Protein AF-A0A523ZLF2-F1 (afdb_monomer)

Radius of gyration: 13.93 Å; Cα contacts (8 Å, |Δi|>4): 244; chains: 1; bounding box: 33×29×35 Å

pLDDT: mean 93.34, std 2.85, range [81.25, 97.56]

Mean predicted aligned error: 3.04 Å

Solvent-accessible surface area (backbone atoms only — not comparable to full-atom values): 7572 Å² total; per-residue (Å²): 72,50,62,97,37,69,63,43,51,56,49,51,52,53,48,54,74,72,35,89,60,43,26,66,64,18,65,44,27,63,46,30,35,36,43,32,32,36,70,28,93,86,54,21,24,39,35,36,42,38,32,31,54,57,23,36,80,76,47,75,47,79,49,76,42,60,48,88,46,61,88,82,69,58,83,80,59,67,90,76,27,52,32,36,41,39,31,43,37,67,58,54,48,32,41,38,70,66,75,37,54,73,77,68,42,59,84,65,45,48,78,49,70,50,58,70,62,51,61,76,37,44,70,18,52,52,35,49,32,52,54,58,53,73,46,77,69,40,130

Secondary structure (DSSP, 8-state):
-BTTSHHHHHHHHHHHHH-TTHHHHTTT--EEEEEEEEEETTTEEEEEEEEEETTEEEEEEEEEEESS-GGGTSPP-TTT-SEEEEEEHHHHHHHHTTSS-HHHHTTT-EEEE-HHHHHHTHHHHHHHHHHHHTS--B-

Structure (mmCIF, N/CA/C/O backbone):
data_AF-A0A523ZLF2-F1
#
_entry.id   AF-A0A523ZLF2-F1
#
loop_
_atom_site.group_PDB
_atom_site.id
_atom_site.type_symbol
_atom_site.label_atom_id
_atom_site.label_alt_id
_atom_site.label_comp_id
_atom_site.label_asym_id
_atom_site.label_entity_id
_atom_site.label_seq_id
_atom_site.pdbx_PDB_ins_code
_atom_site.Cartn_x
_atom_site.Cartn_y
_atom_site.Cartn_z
_atom_site.occupancy
_atom_site.B_iso_or_equiv
_atom_site.auth_seq_id
_atom_site.auth_comp_id
_atom_site.auth_asym_id
_atom_site.auth_atom_id
_atom_site.pdbx_PDB_model_num
ATOM 1 N N . MET A 1 1 ? 12.000 1.410 10.066 1.00 91.25 1 MET A N 1
ATOM 2 C CA . MET A 1 1 ? 11.549 0.232 9.280 1.00 91.25 1 MET A CA 1
ATOM 3 C C . MET A 1 1 ? 11.598 0.583 7.813 1.00 91.25 1 MET A C 1
ATOM 5 O O . MET A 1 1 ? 11.199 1.688 7.467 1.00 91.25 1 MET A O 1
ATOM 9 N N . LYS A 1 2 ? 12.055 -0.318 6.945 1.00 88.25 2 LYS A N 1
ATOM 10 C CA . LYS A 1 2 ? 12.202 0.014 5.518 1.00 88.25 2 LYS A CA 1
ATOM 11 C C . LYS A 1 2 ? 10.847 0.160 4.820 1.00 88.25 2 LYS A C 1
ATOM 13 O O . LYS A 1 2 ? 9.956 -0.669 5.017 1.00 88.25 2 LYS A O 1
ATOM 18 N N . PHE A 1 3 ? 10.701 1.174 3.974 1.00 89.94 3 PHE A N 1
ATOM 19 C CA . PHE A 1 3 ? 9.524 1.325 3.127 1.00 89.94 3 PHE A CA 1
ATOM 20 C C . PHE A 1 3 ? 9.417 0.170 2.118 1.00 89.94 3 PHE A C 1
ATOM 22 O O . PHE A 1 3 ? 10.423 -0.342 1.621 1.00 89.94 3 PHE A O 1
ATOM 29 N N . LEU A 1 4 ? 8.185 -0.280 1.861 1.00 88.25 4 LEU A N 1
ATOM 30 C CA . LEU A 1 4 ? 7.897 -1.512 1.119 1.00 88.25 4 LEU A CA 1
ATOM 31 C C . LEU A 1 4 ? 8.743 -2.708 1.600 1.00 88.25 4 LEU A C 1
ATOM 33 O O . LEU A 1 4 ? 9.468 -3.321 0.818 1.00 88.25 4 LEU A O 1
ATOM 37 N N . SER A 1 5 ? 8.704 -3.014 2.896 1.00 90.31 5 SER A N 1
ATOM 38 C CA . SER A 1 5 ? 9.333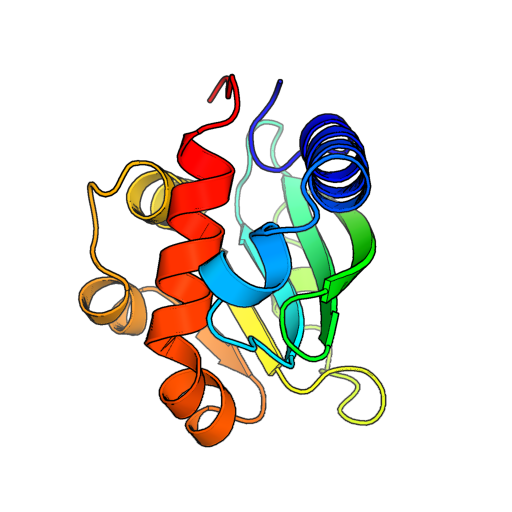 -4.201 3.475 1.00 90.31 5 SER A CA 1
ATOM 39 C C . SER A 1 5 ? 8.369 -5.030 4.322 1.00 90.31 5 SER A C 1
ATOM 41 O O . SER A 1 5 ? 7.348 -4.543 4.809 1.00 90.31 5 SER A O 1
ATOM 43 N N . LYS A 1 6 ? 8.752 -6.281 4.585 1.00 90.44 6 LYS A N 1
ATOM 44 C CA . LYS A 1 6 ? 8.016 -7.158 5.499 1.00 90.44 6 LYS A CA 1
ATOM 45 C C . LYS A 1 6 ? 7.861 -6.558 6.904 1.00 90.44 6 LYS A C 1
ATOM 47 O O . LYS A 1 6 ? 6.796 -6.691 7.489 1.00 90.44 6 LYS A O 1
ATOM 52 N N . GLU A 1 7 ? 8.870 -5.840 7.402 1.00 92.19 7 GLU A N 1
ATOM 53 C CA . GLU A 1 7 ? 8.810 -5.165 8.710 1.00 92.19 7 GLU A CA 1
ATOM 54 C C . GLU A 1 7 ? 7.658 -4.158 8.782 1.00 92.19 7 GLU A C 1
ATOM 56 O O . GLU A 1 7 ? 6.983 -4.055 9.802 1.00 92.19 7 GLU A O 1
ATOM 61 N N . LEU A 1 8 ? 7.409 -3.437 7.684 1.00 91.69 8 LEU A N 1
ATOM 62 C CA . LEU A 1 8 ? 6.300 -2.494 7.601 1.00 91.69 8 LEU A CA 1
ATOM 63 C C . LEU A 1 8 ? 4.948 -3.214 7.659 1.00 91.69 8 LEU A C 1
ATOM 65 O O . LEU A 1 8 ? 4.047 -2.744 8.344 1.00 91.69 8 LEU A O 1
ATOM 69 N N . ILE A 1 9 ? 4.808 -4.355 6.979 1.00 92.56 9 ILE A N 1
ATOM 70 C CA . ILE A 1 9 ? 3.585 -5.171 7.054 1.00 92.56 9 ILE A CA 1
ATOM 71 C C . ILE A 1 9 ? 3.340 -5.644 8.485 1.00 92.56 9 ILE A C 1
ATOM 73 O O . ILE A 1 9 ? 2.232 -5.490 8.998 1.00 92.56 9 ILE A O 1
ATOM 77 N N . ASP A 1 10 ? 4.371 -6.194 9.123 1.00 92.75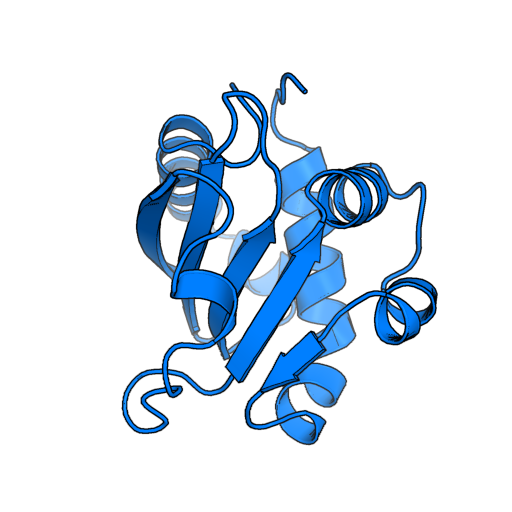 10 ASP A N 1
ATOM 78 C CA . ASP A 1 10 ? 4.257 -6.755 10.465 1.00 92.75 10 ASP A CA 1
ATOM 79 C C . ASP A 1 10 ? 3.861 -5.661 11.483 1.00 92.75 10 ASP A C 1
ATOM 81 O O . ASP A 1 10 ? 2.986 -5.880 12.322 1.00 92.75 10 ASP A O 1
ATOM 85 N N . GLU A 1 11 ? 4.424 -4.450 11.377 1.00 93.44 11 GLU A N 1
ATOM 86 C CA . GLU A 1 11 ? 4.036 -3.329 12.245 1.00 93.44 11 GLU A CA 1
ATOM 87 C C . GLU A 1 11 ? 2.646 -2.770 11.903 1.00 93.44 11 GLU A C 1
ATOM 89 O O . GLU A 1 11 ? 1.898 -2.439 12.820 1.00 93.44 11 GLU A O 1
ATOM 94 N N . MET A 1 12 ? 2.248 -2.706 10.626 1.00 93.38 12 MET A N 1
ATOM 95 C CA . MET A 1 12 ? 0.885 -2.299 10.249 1.00 93.38 12 MET A CA 1
ATOM 96 C C . MET A 1 12 ? -0.171 -3.238 10.840 1.00 93.38 12 MET A C 1
ATOM 98 O O . MET A 1 12 ? -1.162 -2.759 11.388 1.00 93.38 12 MET A O 1
ATOM 102 N N . LEU A 1 13 ? 0.048 -4.555 10.764 1.00 92.38 13 LEU A N 1
ATOM 103 C CA . LEU A 1 13 ? -0.848 -5.554 11.354 1.00 92.38 13 LEU A CA 1
ATOM 104 C C . LEU A 1 13 ? -0.923 -5.396 12.875 1.00 92.38 13 LEU A C 1
ATOM 106 O O . LEU A 1 13 ? -2.011 -5.309 13.436 1.00 92.38 13 LEU A O 1
ATOM 110 N N . LYS A 1 14 ? 0.227 -5.257 13.538 1.00 92.88 14 LYS A N 1
ATOM 111 C CA . LYS A 1 14 ? 0.298 -5.047 14.988 1.00 92.88 14 LYS A CA 1
ATOM 112 C C . LYS A 1 14 ? -0.408 -3.765 15.442 1.00 92.88 14 LYS A C 1
ATOM 114 O O . LYS A 1 14 ? -1.093 -3.773 16.460 1.00 92.88 14 LYS A O 1
ATOM 119 N N . GLN A 1 15 ? -0.252 -2.661 14.712 1.00 91.69 15 GLN A N 1
ATOM 120 C CA . GLN A 1 15 ? -0.948 -1.405 15.013 1.00 91.69 15 GLN A CA 1
ATOM 121 C C . GLN A 1 15 ? -2.452 -1.522 14.755 1.00 91.69 15 GLN A C 1
ATOM 123 O O . GLN A 1 15 ? -3.240 -1.018 15.549 1.00 91.69 15 GLN A O 1
ATOM 128 N N . ALA A 1 16 ? -2.861 -2.233 13.701 1.00 89.88 16 ALA A N 1
ATOM 129 C CA . ALA A 1 16 ? -4.270 -2.500 13.430 1.00 89.88 16 ALA A CA 1
ATOM 130 C C . ALA A 1 16 ? -4.939 -3.345 14.523 1.00 89.88 16 ALA A C 1
ATOM 132 O O . ALA A 1 16 ? -6.091 -3.098 14.862 1.00 89.88 16 ALA A O 1
ATOM 133 N N . GLU A 1 17 ? -4.217 -4.300 15.112 1.00 90.56 17 GLU A N 1
ATOM 134 C CA . GLU A 1 17 ? -4.694 -5.068 16.268 1.00 90.56 17 GLU A CA 1
ATOM 135 C C . GLU A 1 17 ? -4.769 -4.223 17.550 1.00 90.56 17 GLU A C 1
ATOM 137 O O . GLU A 1 17 ? -5.644 -4.440 18.389 1.00 90.56 17 GLU A O 1
ATOM 142 N N . ALA A 1 18 ? -3.852 -3.266 17.718 1.00 91.88 18 ALA A N 1
ATOM 143 C CA . ALA A 1 18 ? -3.757 -2.439 18.918 1.00 91.88 18 ALA A CA 1
ATOM 144 C C . ALA A 1 18 ? -4.693 -1.214 18.916 1.00 91.88 18 ALA A C 1
ATOM 146 O O . ALA A 1 18 ? -5.036 -0.723 19.994 1.00 91.88 18 ALA A O 1
ATOM 147 N N . ASP A 1 19 ? -5.093 -0.711 17.743 1.00 91.12 19 ASP A N 1
ATOM 148 C CA . ASP A 1 19 ? -5.926 0.486 17.584 1.00 91.12 19 ASP A CA 1
ATOM 149 C C . ASP A 1 19 ? -7.362 0.132 17.145 1.00 91.12 19 ASP A C 1
ATOM 151 O O . ASP A 1 19 ? -7.646 0.043 15.946 1.00 91.12 19 ASP A O 1
ATOM 155 N N . PRO A 1 20 ? -8.317 -0.008 18.087 1.00 90.19 20 PRO A N 1
ATOM 156 C CA . PRO A 1 20 ? -9.708 -0.315 17.757 1.00 90.19 20 PRO A CA 1
ATOM 157 C C . PRO A 1 20 ? -10.420 0.812 16.990 1.00 90.19 20 PRO A C 1
ATOM 159 O O . PRO A 1 20 ? -11.508 0.593 16.458 1.00 90.19 20 PRO A O 1
ATOM 162 N N . GLU A 1 21 ? -9.846 2.018 16.921 1.00 92.19 21 GLU A N 1
ATOM 163 C CA . GLU A 1 21 ? -10.403 3.125 16.140 1.00 92.19 21 GLU A CA 1
ATOM 164 C C . GLU A 1 21 ? -9.916 3.125 14.686 1.00 92.19 21 GLU A C 1
ATOM 166 O O . GLU A 1 21 ? -10.479 3.847 13.853 1.00 92.19 21 GLU A O 1
ATOM 171 N N . LEU A 1 22 ? -8.894 2.326 14.353 1.00 90.62 22 LEU A N 1
ATOM 172 C CA . LEU A 1 22 ? -8.317 2.282 13.012 1.00 90.62 22 LEU A CA 1
ATOM 173 C C . LEU A 1 22 ? -9.361 2.014 11.914 1.00 90.62 22 LEU A C 1
ATOM 175 O O . LEU A 1 22 ? -9.348 2.754 10.927 1.00 90.62 22 LEU A O 1
ATOM 179 N N . PRO A 1 23 ? -10.327 1.084 12.063 1.00 92.12 23 PRO A N 1
ATOM 180 C CA . PRO A 1 23 ? -11.340 0.857 11.030 1.00 92.12 23 PRO A CA 1
ATOM 181 C C . PRO A 1 23 ? -12.152 2.111 10.679 1.00 92.12 23 PRO A C 1
ATOM 183 O O . PRO A 1 23 ? -12.409 2.403 9.508 1.00 92.12 23 PRO A O 1
ATOM 186 N N . SER A 1 24 ? -12.483 2.920 11.692 1.00 92.31 24 SER A N 1
ATOM 187 C CA . SER A 1 24 ? -13.181 4.197 11.501 1.00 92.31 24 SER A CA 1
ATOM 188 C C . SER A 1 24 ? -12.278 5.261 10.871 1.00 92.31 24 SER A C 1
ATOM 190 O O . SER A 1 24 ? -12.741 6.058 10.048 1.00 92.31 24 SER A O 1
ATOM 192 N N . LYS A 1 25 ? -10.980 5.270 11.210 1.00 92.75 25 LYS A N 1
ATOM 193 C CA . LYS A 1 25 ? -9.977 6.147 10.579 1.00 92.75 25 LYS A CA 1
ATOM 194 C C . LYS A 1 25 ? -9.822 5.818 9.093 1.00 92.75 25 LYS A C 1
ATOM 196 O O . LYS A 1 25 ? -9.784 6.741 8.286 1.00 92.75 25 LYS A O 1
ATOM 201 N N . LEU A 1 26 ? -9.866 4.533 8.733 1.00 94.62 26 LEU A N 1
ATOM 202 C CA . LEU A 1 26 ? -9.821 4.032 7.355 1.00 94.62 26 LEU A CA 1
ATOM 203 C C . LEU A 1 26 ? -11.158 4.142 6.596 1.00 94.62 26 LEU A C 1
ATOM 205 O O . LEU A 1 26 ? -11.263 3.647 5.477 1.00 94.62 26 LEU A O 1
ATOM 209 N N . LYS A 1 27 ? -12.174 4.808 7.163 1.00 92.31 27 LYS A N 1
ATOM 210 C CA . LYS A 1 27 ? -13.442 5.153 6.484 1.00 92.31 27 LYS A CA 1
ATOM 211 C C . LYS A 1 27 ? -14.200 3.952 5.897 1.00 92.31 27 LYS A C 1
ATOM 213 O O . LYS A 1 27 ? -14.861 4.089 4.872 1.00 92.31 27 LYS A O 1
ATOM 218 N N . GLY A 1 28 ? -14.114 2.783 6.533 1.00 87.62 28 GLY A N 1
ATOM 219 C CA . GLY A 1 28 ? -14.783 1.572 6.041 1.00 87.62 28 GLY A CA 1
ATOM 220 C C . GLY A 1 28 ? -14.148 0.979 4.774 1.00 87.62 28 GLY A C 1
ATOM 221 O O . GLY A 1 28 ? -14.805 0.227 4.046 1.00 87.62 28 GLY A O 1
ATOM 222 N N . LEU A 1 29 ? -12.875 1.308 4.493 1.00 93.88 29 LEU A N 1
ATOM 223 C CA . LEU A 1 29 ? -12.138 0.823 3.324 1.00 93.88 29 LEU A CA 1
ATOM 224 C C . LEU A 1 29 ? -12.298 -0.694 3.166 1.00 93.88 29 LEU A C 1
ATOM 226 O O . LEU A 1 29 ? -11.923 -1.473 4.041 1.00 93.88 29 LEU A O 1
ATOM 230 N N . THR A 1 30 ? -12.866 -1.104 2.033 1.00 95.56 30 THR A N 1
ATOM 231 C CA . THR A 1 30 ? -13.126 -2.511 1.713 1.00 95.56 30 THR A CA 1
ATOM 232 C C . THR A 1 30 ? -12.583 -2.834 0.329 1.00 95.56 30 THR A C 1
ATOM 234 O O . THR A 1 30 ? -13.170 -2.452 -0.689 1.00 95.56 30 THR A O 1
ATOM 237 N N . ILE A 1 31 ? -11.453 -3.539 0.281 1.00 95.94 31 ILE A N 1
ATOM 238 C CA . ILE A 1 31 ? -10.753 -3.846 -0.967 1.00 95.94 31 ILE A CA 1
ATOM 239 C C . ILE A 1 31 ? -9.866 -5.084 -0.826 1.00 95.94 31 ILE A C 1
ATOM 241 O O . ILE A 1 31 ? -9.262 -5.323 0.217 1.00 95.94 31 ILE A O 1
ATOM 245 N N . ARG A 1 32 ? -9.752 -5.849 -1.911 1.00 97.00 32 ARG A N 1
ATOM 246 C CA . ARG A 1 32 ? -8.723 -6.873 -2.118 1.00 97.00 32 ARG A CA 1
ATOM 247 C C . ARG A 1 32 ? -7.781 -6.366 -3.205 1.00 97.00 32 ARG A C 1
ATOM 249 O O . ARG A 1 32 ? -8.143 -6.376 -4.379 1.00 97.00 32 ARG A O 1
ATOM 256 N N . LEU A 1 33 ? -6.611 -5.872 -2.828 1.00 96.75 33 LEU A N 1
ATOM 257 C CA . LEU A 1 33 ? -5.712 -5.117 -3.697 1.00 96.75 33 LEU A CA 1
ATOM 258 C C . LEU A 1 33 ? -4.354 -5.809 -3.824 1.00 96.75 33 LEU A C 1
ATOM 260 O O . LEU A 1 33 ? -3.770 -6.211 -2.825 1.00 96.75 33 LEU A O 1
ATOM 264 N N . LEU A 1 34 ? -3.821 -5.855 -5.042 1.00 96.94 34 LEU A N 1
ATOM 265 C CA . LEU A 1 34 ? -2.387 -6.014 -5.268 1.00 96.94 34 LEU A CA 1
ATOM 266 C C . LEU A 1 34 ? -1.758 -4.633 -5.485 1.00 96.94 34 LEU A C 1
ATOM 268 O O . LEU A 1 34 ? -2.151 -3.910 -6.396 1.00 96.94 34 LEU A O 1
ATOM 272 N N . MET A 1 35 ? -0.781 -4.249 -4.674 1.00 96.25 35 MET A N 1
ATOM 273 C CA . MET A 1 35 ? -0.011 -3.019 -4.865 1.00 96.25 35 MET A CA 1
ATOM 274 C C . MET A 1 35 ? 1.419 -3.385 -5.245 1.00 96.25 35 MET A C 1
ATOM 276 O O . MET A 1 35 ? 2.110 -4.022 -4.459 1.00 96.25 35 MET A O 1
ATOM 280 N N . VAL A 1 36 ? 1.866 -2.9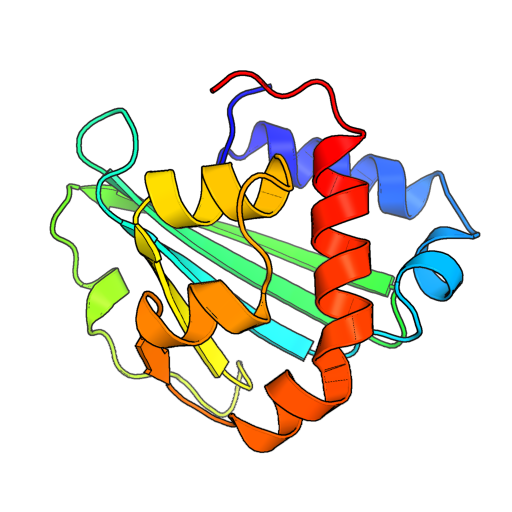83 -6.430 1.00 97.50 36 VAL A N 1
ATOM 281 C CA . VAL A 1 36 ? 3.201 -3.288 -6.953 1.00 97.50 36 VAL A CA 1
ATOM 282 C C . VAL A 1 36 ? 4.036 -2.013 -7.003 1.00 97.50 36 VAL A C 1
ATOM 284 O O . VAL A 1 36 ? 3.700 -1.073 -7.725 1.00 97.50 36 VAL A O 1
ATOM 287 N N . GLY A 1 37 ? 5.130 -2.002 -6.244 1.00 97.12 37 GLY A N 1
ATOM 288 C CA . GLY A 1 37 ? 6.197 -1.012 -6.332 1.00 97.12 37 GLY A CA 1
ATOM 289 C C . GLY A 1 37 ? 7.300 -1.508 -7.261 1.00 97.12 37 GLY A C 1
ATOM 290 O O . GLY A 1 37 ? 7.911 -2.545 -6.994 1.00 97.12 37 GLY A O 1
ATOM 291 N N . THR A 1 38 ? 7.556 -0.783 -8.348 1.00 97.56 38 THR A N 1
ATOM 292 C CA . THR A 1 38 ? 8.616 -1.129 -9.301 1.00 97.56 38 THR A CA 1
ATOM 293 C C . THR A 1 38 ? 9.933 -0.457 -8.958 1.00 97.56 38 THR A C 1
ATOM 295 O O . THR A 1 38 ? 9.947 0.644 -8.401 1.00 97.56 38 THR A O 1
ATOM 298 N N . ASP A 1 39 ? 11.033 -1.107 -9.343 1.00 96.12 39 ASP A N 1
ATOM 299 C CA . ASP A 1 39 ? 12.387 -0.541 -9.265 1.00 96.12 39 ASP A CA 1
ATOM 300 C C . ASP A 1 39 ? 12.749 -0.099 -7.830 1.00 96.12 39 ASP A C 1
ATOM 302 O O . ASP A 1 39 ? 13.348 0.951 -7.592 1.00 96.12 39 ASP A O 1
ATOM 306 N N . CYS A 1 40 ? 12.345 -0.909 -6.850 1.00 95.00 40 CYS A N 1
ATOM 307 C CA . CYS A 1 40 ? 12.631 -0.707 -5.437 1.00 95.00 40 CYS A CA 1
ATOM 308 C C . CYS A 1 40 ? 14.140 -0.835 -5.146 1.00 95.00 40 CYS A C 1
ATOM 310 O O . CYS A 1 40 ? 14.874 -1.519 -5.878 1.00 95.00 40 CYS A O 1
ATOM 312 N N . PRO A 1 41 ? 14.622 -0.247 -4.031 1.00 93.38 41 PRO A N 1
ATOM 313 C CA . PRO A 1 41 ? 16.004 -0.407 -3.590 1.00 93.38 41 PRO A CA 1
ATOM 314 C C . PRO A 1 41 ? 16.409 -1.882 -3.512 1.00 93.38 41 PRO A C 1
ATOM 316 O O . PRO A 1 41 ? 15.725 -2.678 -2.870 1.00 93.38 41 PRO A O 1
ATOM 319 N N . GLY A 1 42 ? 17.537 -2.226 -4.139 1.00 92.88 42 GLY A N 1
ATOM 320 C CA . GLY A 1 42 ? 17.981 -3.616 -4.310 1.00 92.88 42 GLY A CA 1
ATOM 321 C C . GLY A 1 42 ? 17.784 -4.176 -5.722 1.00 92.88 42 GLY A C 1
ATOM 322 O O . GLY A 1 42 ? 18.146 -5.324 -5.954 1.00 92.88 42 GLY A O 1
ATOM 323 N N . ASN A 1 43 ? 17.286 -3.366 -6.667 1.00 94.69 43 ASN A N 1
ATOM 324 C CA . ASN A 1 43 ? 16.945 -3.793 -8.029 1.00 94.69 43 ASN A CA 1
ATOM 325 C C . ASN A 1 43 ? 15.858 -4.880 -8.018 1.00 94.69 43 ASN A C 1
ATOM 327 O O . ASN A 1 43 ? 16.002 -5.944 -8.621 1.00 94.69 43 ASN A O 1
ATOM 331 N N . GLU A 1 44 ? 14.778 -4.601 -7.289 1.00 96.69 44 GLU A N 1
ATOM 332 C CA . GLU A 1 44 ? 13.658 -5.511 -7.055 1.00 96.69 44 GLU A CA 1
ATOM 333 C C . GLU A 1 44 ? 12.330 -4.833 -7.393 1.00 96.69 44 GLU A C 1
ATOM 335 O O . GLU A 1 44 ? 12.170 -3.629 -7.219 1.00 96.69 44 GLU A O 1
ATOM 340 N N . ASP A 1 45 ? 11.347 -5.618 -7.801 1.00 97.31 45 ASP A N 1
ATOM 341 C CA . ASP A 1 45 ? 9.942 -5.253 -7.723 1.00 97.31 45 ASP A CA 1
ATOM 342 C C . ASP A 1 45 ? 9.331 -5.918 -6.492 1.00 97.31 45 ASP A C 1
ATOM 344 O O . ASP A 1 45 ? 9.660 -7.057 -6.143 1.00 97.31 45 ASP A O 1
ATOM 348 N N . ARG A 1 46 ? 8.426 -5.205 -5.827 1.00 97.06 46 ARG A N 1
ATOM 349 C CA . ARG A 1 46 ? 7.779 -5.668 -4.600 1.00 97.06 46 ARG A CA 1
ATOM 350 C C . ARG A 1 46 ? 6.277 -5.552 -4.743 1.00 97.06 46 ARG A C 1
ATOM 352 O O . ARG A 1 46 ? 5.777 -4.512 -5.161 1.00 97.06 46 ARG A O 1
ATOM 359 N N . GLN A 1 47 ? 5.561 -6.603 -4.375 1.00 96.75 47 GLN A N 1
ATOM 360 C CA . GLN A 1 47 ? 4.107 -6.651 -4.403 1.00 96.75 47 GLN A CA 1
ATOM 361 C C . GLN A 1 47 ? 3.565 -6.871 -3.000 1.00 96.75 47 GLN A C 1
ATOM 363 O O . GLN A 1 47 ? 3.996 -7.786 -2.303 1.00 96.75 47 GLN A O 1
ATOM 368 N N . TYR A 1 48 ? 2.584 -6.063 -2.616 1.00 96.06 48 TYR A N 1
ATOM 369 C CA . TYR A 1 48 ? 1.761 -6.277 -1.437 1.00 96.06 48 TYR A CA 1
ATOM 370 C C . TYR A 1 48 ? 0.392 -6.797 -1.847 1.00 96.06 48 TYR A C 1
ATOM 372 O O . TYR A 1 48 ? -0.303 -6.159 -2.637 1.00 96.06 48 TYR A O 1
ATOM 380 N N . SER A 1 49 ? -0.011 -7.915 -1.261 1.00 96.50 49 SER A N 1
ATOM 381 C CA . SER A 1 49 ? -1.382 -8.413 -1.309 1.00 96.50 49 SER A CA 1
ATOM 382 C C . SER A 1 49 ? -2.107 -7.918 -0.069 1.00 96.50 49 SER A C 1
ATOM 384 O O . SER A 1 49 ? -1.773 -8.335 1.033 1.00 96.50 49 SER A O 1
ATOM 386 N N . ILE A 1 50 ? -3.071 -7.016 -0.233 1.00 96.19 50 ILE A N 1
ATOM 387 C CA . ILE A 1 50 ? -3.757 -6.327 0.863 1.00 96.19 50 ILE A CA 1
ATOM 388 C C . ILE A 1 50 ? -5.237 -6.695 0.820 1.00 96.19 50 ILE A C 1
ATOM 390 O O . ILE A 1 50 ? -5.902 -6.486 -0.195 1.00 96.19 50 ILE A O 1
ATOM 394 N N . ILE A 1 51 ? -5.768 -7.210 1.926 1.00 96.50 51 ILE A N 1
ATOM 395 C CA . ILE A 1 51 ? -7.203 -7.449 2.093 1.00 96.50 51 ILE A CA 1
ATOM 396 C C . ILE A 1 51 ? -7.695 -6.622 3.272 1.00 96.50 51 ILE A C 1
ATOM 398 O O . ILE A 1 51 ? -7.286 -6.836 4.412 1.00 96.50 51 ILE A O 1
ATOM 402 N N . LEU A 1 52 ? -8.598 -5.693 2.976 1.00 95.88 52 LEU A N 1
ATOM 403 C CA . LEU A 1 52 ? -9.300 -4.861 3.942 1.00 95.88 52 LEU A CA 1
ATOM 404 C C . LEU A 1 52 ? -10.803 -5.115 3.850 1.00 95.88 52 LEU A C 1
ATOM 406 O O . LEU A 1 52 ? -11.356 -5.212 2.748 1.00 95.88 52 L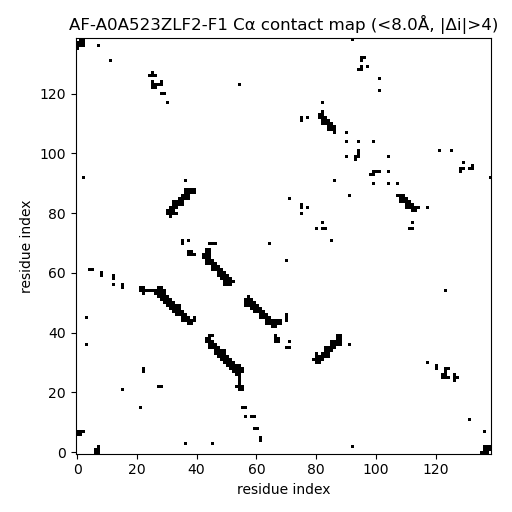EU A O 1
ATOM 410 N N . ALA A 1 53 ? -11.463 -5.184 5.001 1.00 95.62 53 ALA A N 1
ATOM 411 C CA . ALA A 1 53 ? -12.913 -5.289 5.100 1.00 95.62 53 ALA A CA 1
ATOM 412 C C . ALA A 1 53 ? -13.435 -4.341 6.180 1.00 95.62 53 ALA A C 1
ATOM 414 O O . ALA A 1 53 ? -13.092 -4.478 7.354 1.00 95.62 53 ALA A O 1
ATOM 415 N N . ASP A 1 54 ? -14.258 -3.378 5.770 1.00 94.62 54 ASP A N 1
ATOM 416 C CA . ASP A 1 54 ? -14.822 -2.343 6.640 1.00 94.62 54 ASP A CA 1
ATOM 417 C C . ASP A 1 54 ? -13.749 -1.623 7.480 1.00 94.62 54 ASP A C 1
ATOM 419 O O . ASP A 1 54 ? -13.875 -1.446 8.686 1.00 94.62 54 ASP A O 1
ATOM 423 N N . GLY A 1 55 ? -12.619 -1.287 6.847 1.00 93.06 55 GLY A N 1
ATOM 424 C CA . GLY A 1 55 ? -11.470 -0.658 7.500 1.00 93.06 55 GLY A CA 1
ATOM 425 C C . GLY A 1 55 ? -10.623 -1.597 8.369 1.00 93.06 55 GLY A C 1
ATOM 426 O O . GLY A 1 55 ? -9.592 -1.174 8.878 1.00 93.06 55 GLY A O 1
ATOM 427 N N . ASN A 1 56 ? -10.993 -2.868 8.530 1.00 93.00 56 ASN A N 1
ATOM 428 C CA . ASN A 1 56 ? -10.167 -3.846 9.236 1.00 93.00 56 ASN A CA 1
ATOM 429 C C . ASN A 1 56 ? -9.138 -4.447 8.283 1.00 93.00 56 ASN A C 1
ATOM 431 O O . ASN A 1 56 ? -9.492 -4.922 7.200 1.00 93.00 56 ASN A O 1
ATOM 435 N N . LEU A 1 57 ? -7.873 -4.458 8.698 1.00 93.50 57 LEU A N 1
ATOM 436 C CA . LEU A 1 57 ? -6.792 -5.096 7.958 1.00 93.50 57 LEU A CA 1
ATOM 437 C C . LEU A 1 57 ? -6.846 -6.613 8.189 1.00 93.50 57 LEU A C 1
ATOM 439 O O . LEU A 1 57 ? -6.461 -7.095 9.247 1.00 93.50 57 LEU A O 1
ATOM 443 N N . ILE A 1 58 ? -7.366 -7.359 7.213 1.00 94.19 58 ILE A N 1
ATOM 444 C CA . ILE A 1 58 ? -7.605 -8.806 7.336 1.00 94.19 58 ILE A CA 1
ATOM 445 C C . ILE A 1 58 ? -6.340 -9.603 7.029 1.00 94.19 58 ILE A C 1
ATOM 447 O O . ILE A 1 58 ? -6.015 -10.555 7.732 1.00 94.19 58 ILE A O 1
ATOM 451 N N . SER A 1 59 ? -5.633 -9.231 5.962 1.00 93.44 59 SER A N 1
ATOM 452 C CA . SER A 1 59 ? -4.361 -9.855 5.610 1.00 93.44 59 SER A CA 1
ATOM 453 C C . SER A 1 59 ? -3.480 -8.907 4.813 1.00 93.44 59 SER A C 1
ATOM 455 O O . SER A 1 59 ? -3.962 -8.149 3.966 1.00 93.44 59 SER A O 1
ATOM 457 N N . MET A 1 60 ? -2.175 -9.016 5.040 1.00 95.25 60 MET A N 1
ATOM 458 C CA . MET A 1 60 ? -1.147 -8.406 4.211 1.00 95.25 60 MET A CA 1
ATOM 459 C C . MET A 1 60 ? -0.029 -9.410 3.964 1.00 95.25 60 MET A C 1
ATOM 461 O O . MET A 1 60 ? 0.527 -9.968 4.906 1.00 95.25 60 MET A O 1
ATOM 465 N N . GLU A 1 61 ? 0.315 -9.620 2.701 1.00 94.56 61 GLU A N 1
ATOM 466 C CA . GLU A 1 61 ? 1.418 -10.493 2.298 1.00 94.56 61 GLU A CA 1
ATOM 467 C C . GLU A 1 61 ? 2.340 -9.760 1.331 1.00 94.56 61 GLU A C 1
ATOM 469 O O . GLU A 1 61 ? 1.912 -8.840 0.634 1.00 94.56 61 GLU A O 1
ATOM 474 N N . MET A 1 62 ? 3.606 -10.174 1.287 1.00 94.81 62 MET A N 1
ATOM 475 C CA . MET A 1 62 ? 4.617 -9.587 0.415 1.00 94.81 62 MET A CA 1
ATOM 476 C C . MET A 1 62 ? 5.224 -10.637 -0.499 1.00 94.81 62 MET A C 1
ATOM 478 O O . MET A 1 62 ? 5.597 -11.721 -0.052 1.00 94.81 62 MET A O 1
ATOM 482 N N . GLU A 1 63 ? 5.410 -10.252 -1.752 1.00 95.62 63 GLU A N 1
ATOM 483 C CA . GLU A 1 63 ? 6.216 -10.965 -2.729 1.00 95.62 63 GLU A CA 1
ATOM 484 C C . GLU A 1 63 ? 7.296 -10.026 -3.279 1.00 95.62 63 GLU A C 1
ATOM 486 O O . GLU A 1 63 ? 7.040 -8.844 -3.517 1.00 95.62 63 GLU A O 1
ATOM 491 N N . THR A 1 64 ? 8.503 -10.551 -3.483 1.00 96.50 64 THR A N 1
ATOM 492 C CA . THR A 1 64 ? 9.644 -9.810 -4.035 1.00 96.50 64 THR A CA 1
ATOM 493 C C . THR A 1 64 ? 10.223 -10.580 -5.210 1.00 96.50 64 THR A C 1
ATOM 495 O O . THR A 1 64 ? 10.448 -11.786 -5.104 1.00 96.50 64 THR A O 1
ATOM 498 N N . GLN A 1 65 ? 10.512 -9.885 -6.307 1.00 97.19 65 GLN A N 1
ATOM 499 C CA . GLN A 1 65 ? 11.182 -10.450 -7.479 1.00 97.19 65 GLN A CA 1
ATOM 500 C C . GLN A 1 65 ? 12.259 -9.481 -8.000 1.00 97.19 65 GLN A C 1
ATOM 502 O O . GLN A 1 65 ? 12.105 -8.273 -7.836 1.00 97.19 65 GLN A O 1
ATOM 507 N N . PRO A 1 66 ? 13.350 -9.950 -8.633 1.00 97.50 66 PRO A N 1
ATOM 508 C CA . PRO A 1 66 ? 14.322 -9.063 -9.277 1.00 97.50 66 PRO A CA 1
ATOM 509 C C . PRO A 1 66 ? 13.668 -8.180 -10.351 1.00 97.50 66 PRO A C 1
ATOM 511 O O . PRO A 1 66 ? 12.858 -8.669 -11.134 1.00 97.50 66 PRO A O 1
ATOM 514 N N . ALA A 1 67 ? 14.027 -6.898 -10.411 1.00 94.69 67 ALA A N 1
ATOM 515 C CA . ALA A 1 67 ? 13.498 -5.961 -11.397 1.00 94.69 67 ALA A CA 1
ATOM 516 C C . ALA A 1 67 ? 14.245 -6.063 -12.748 1.00 94.69 67 ALA A C 1
ATOM 518 O O . ALA A 1 67 ? 15.481 -6.138 -12.757 1.00 94.69 67 ALA A O 1
ATOM 519 N N . PRO A 1 68 ? 13.532 -5.990 -13.891 1.00 95.31 68 PRO A N 1
ATOM 520 C CA . PRO A 1 68 ? 12.072 -6.016 -14.021 1.00 95.31 68 PRO A CA 1
ATOM 521 C C . PRO A 1 68 ? 11.511 -7.434 -13.841 1.00 95.31 68 PRO A C 1
ATOM 523 O O . PRO A 1 68 ? 12.134 -8.408 -14.259 1.00 95.31 68 PRO A O 1
ATOM 526 N N . SER A 1 69 ? 10.309 -7.532 -13.279 1.00 96.25 69 SER A N 1
ATOM 527 C CA . SER A 1 69 ? 9.665 -8.810 -12.966 1.00 96.25 69 SER A CA 1
ATOM 528 C C . SER A 1 69 ? 8.294 -8.990 -13.620 1.00 96.25 69 SER A C 1
ATOM 530 O O . SER A 1 69 ? 7.660 -8.032 -14.082 1.00 96.25 69 SER A O 1
ATOM 532 N N . ASP A 1 70 ? 7.789 -10.224 -13.561 1.00 95.38 70 ASP A N 1
ATOM 533 C CA . ASP A 1 70 ? 6.438 -10.568 -14.004 1.00 95.38 70 ASP A CA 1
ATOM 534 C C . ASP A 1 70 ? 5.348 -9.969 -13.099 1.00 95.38 70 ASP A C 1
ATOM 536 O O . ASP A 1 70 ? 4.190 -9.894 -13.510 1.00 95.38 70 ASP A O 1
ATOM 540 N N . LEU A 1 71 ? 5.679 -9.449 -11.908 1.00 94.75 71 LEU A N 1
ATOM 541 C CA . LEU A 1 71 ? 4.715 -8.750 -11.040 1.00 94.75 71 LEU A CA 1
ATOM 542 C C . LEU A 1 71 ? 4.046 -7.565 -11.757 1.00 94.75 71 LEU A C 1
ATOM 544 O O . LEU A 1 71 ? 2.889 -7.229 -11.483 1.00 94.75 71 LEU A O 1
ATOM 548 N N . ARG A 1 72 ? 4.756 -6.964 -12.723 1.00 94.62 72 ARG A N 1
ATOM 549 C CA . ARG A 1 72 ? 4.279 -5.838 -13.536 1.00 94.62 72 ARG A CA 1
ATOM 550 C C . ARG A 1 72 ? 3.224 -6.241 -14.575 1.00 94.62 72 ARG A C 1
ATOM 552 O O . ARG A 1 72 ? 2.481 -5.379 -15.035 1.00 94.62 72 ARG A O 1
ATOM 559 N N . THR A 1 73 ? 3.166 -7.508 -14.989 1.00 94.06 73 THR A N 1
ATOM 560 C CA . THR A 1 73 ? 2.408 -7.930 -16.188 1.00 94.06 73 THR A CA 1
ATOM 561 C C . THR A 1 73 ? 1.563 -9.186 -15.998 1.00 94.06 73 THR A C 1
ATOM 563 O O . THR A 1 73 ? 0.648 -9.410 -16.791 1.00 94.06 73 THR A O 1
ATOM 566 N N . ALA A 1 74 ? 1.810 -9.986 -14.955 1.00 92.62 74 ALA A N 1
ATOM 567 C CA . ALA A 1 74 ? 1.089 -11.227 -14.685 1.00 92.62 74 ALA A CA 1
ATOM 568 C C . ALA A 1 74 ? -0.432 -10.992 -14.679 1.00 92.62 74 ALA A C 1
ATOM 570 O O . ALA A 1 74 ? -0.869 -9.966 -14.164 1.00 92.62 74 ALA A O 1
ATOM 571 N N . PRO A 1 75 ? -1.270 -11.883 -15.226 1.00 94.00 75 PRO A N 1
ATOM 572 C CA . PRO A 1 75 ? -2.715 -11.671 -15.227 1.00 94.00 75 PRO A CA 1
ATOM 573 C C . PRO A 1 75 ? -3.292 -11.532 -13.810 1.00 94.00 75 PRO A C 1
ATOM 575 O O . PRO A 1 75 ? -2.957 -12.311 -12.919 1.00 94.00 75 PRO A O 1
ATOM 578 N N . LEU A 1 76 ? -4.196 -10.569 -13.606 1.00 95.69 76 LEU A N 1
ATOM 579 C CA . LEU A 1 76 ? -4.904 -10.411 -12.336 1.00 95.69 76 LEU A CA 1
ATOM 580 C C . LEU A 1 76 ? -5.939 -11.531 -12.137 1.00 95.69 76 LEU A C 1
ATOM 582 O O . LEU A 1 76 ? -6.889 -11.658 -12.914 1.00 95.69 76 LEU A O 1
ATOM 586 N N . ASP A 1 77 ? -5.814 -12.294 -11.049 1.00 95.12 77 ASP A N 1
ATOM 587 C CA . ASP A 1 77 ? -6.856 -13.224 -10.601 1.00 95.12 77 ASP A CA 1
ATOM 588 C C . ASP A 1 77 ? -8.015 -12.454 -9.947 1.00 95.12 77 ASP A C 1
ATOM 590 O O . ASP A 1 77 ? -8.032 -12.197 -8.739 1.00 95.12 77 ASP A O 1
ATOM 594 N N . LYS A 1 78 ? -9.011 -12.104 -10.767 1.00 93.75 78 LYS A N 1
ATOM 595 C CA . LYS A 1 78 ? -10.201 -11.336 -10.359 1.00 93.75 78 LYS A CA 1
ATOM 596 C C . LYS A 1 78 ? -11.110 -12.067 -9.365 1.00 93.75 78 LYS A C 1
ATOM 598 O O . LYS A 1 78 ? -12.026 -11.463 -8.811 1.00 93.75 78 LYS A O 1
ATOM 603 N N . THR A 1 79 ? -10.890 -13.364 -9.129 1.00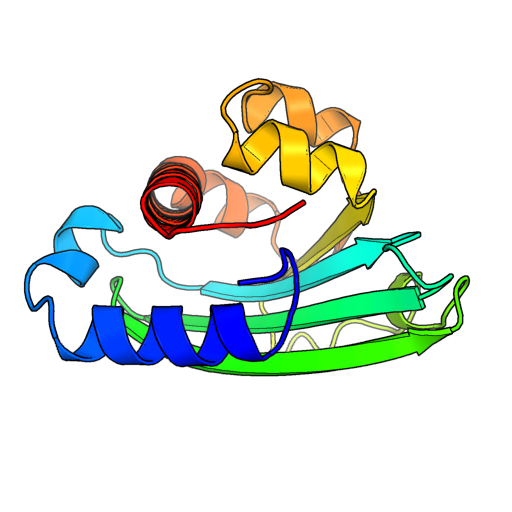 94.50 79 THR A N 1
ATOM 604 C CA . THR A 1 79 ? -11.617 -14.093 -8.078 1.00 94.50 79 THR A CA 1
ATOM 605 C C . THR A 1 79 ? -11.058 -13.770 -6.693 1.00 94.50 79 THR A C 1
ATOM 607 O O . THR A 1 79 ? -11.812 -13.727 -5.716 1.00 94.50 79 THR A O 1
ATOM 610 N N . LYS A 1 80 ? -9.758 -13.459 -6.616 1.00 95.25 80 LYS A N 1
ATOM 611 C CA . LYS A 1 80 ? -9.038 -13.164 -5.373 1.00 95.25 80 LYS A CA 1
ATOM 612 C C . LYS A 1 80 ? -8.911 -11.675 -5.098 1.00 95.25 80 LYS A C 1
ATOM 614 O O . LYS A 1 80 ? -9.098 -11.266 -3.957 1.00 95.25 80 LYS A O 1
ATOM 619 N N . TYR A 1 81 ? -8.642 -10.879 -6.128 1.00 97.00 81 TYR A N 1
ATOM 620 C CA . TYR A 1 81 ? -8.364 -9.452 -5.998 1.00 97.00 81 TYR A CA 1
ATOM 621 C C . TYR A 1 81 ? -9.309 -8.626 -6.864 1.00 97.00 81 TYR A C 1
ATOM 623 O O . TYR A 1 81 ? -9.655 -9.005 -7.978 1.00 97.00 81 TYR A O 1
ATOM 631 N N . ASP A 1 82 ? -9.722 -7.476 -6.347 1.00 96.00 82 ASP A N 1
ATOM 632 C CA . ASP A 1 82 ? -10.560 -6.523 -7.065 1.00 96.00 82 ASP A CA 1
ATOM 633 C C . ASP A 1 82 ? -9.739 -5.718 -8.076 1.00 96.00 82 ASP A C 1
ATOM 635 O O . ASP A 1 82 ? -10.239 -5.319 -9.130 1.00 96.00 82 ASP A O 1
ATOM 639 N N . SER A 1 83 ? -8.478 -5.432 -7.745 1.00 95.69 83 SER A N 1
ATOM 640 C CA . SER A 1 83 ? -7.587 -4.632 -8.582 1.00 95.69 83 SER A CA 1
ATOM 641 C C . SER A 1 83 ? -6.116 -4.900 -8.292 1.00 95.69 83 SER A C 1
ATOM 643 O O . SER A 1 83 ? -5.754 -5.383 -7.218 1.00 95.69 83 SER A O 1
ATOM 645 N N . ARG A 1 84 ? -5.270 -4.506 -9.242 1.00 96.75 84 ARG A N 1
ATOM 646 C CA . ARG A 1 84 ? -3.838 -4.308 -9.063 1.00 96.75 84 ARG A CA 1
ATOM 647 C C . ARG A 1 84 ? -3.458 -2.885 -9.453 1.00 96.75 84 ARG A C 1
ATOM 649 O O . ARG A 1 84 ? -3.825 -2.427 -10.532 1.00 96.75 84 ARG A O 1
ATOM 656 N N . VAL A 1 85 ? -2.693 -2.221 -8.598 1.00 95.75 85 VAL A N 1
ATOM 657 C CA . VAL A 1 85 ? -2.111 -0.899 -8.847 1.00 95.75 85 VAL A CA 1
ATOM 658 C C . VAL A 1 85 ? -0.598 -1.058 -8.941 1.00 95.75 85 VAL A C 1
ATOM 660 O O . VAL A 1 85 ? 0.015 -1.632 -8.047 1.00 95.75 85 VAL A O 1
ATOM 663 N N . ILE A 1 86 ? -0.000 -0.565 -10.022 1.00 97.19 86 ILE A N 1
ATOM 664 C CA . ILE A 1 86 ? 1.438 -0.655 -10.294 1.00 97.19 86 ILE A CA 1
ATOM 665 C C . ILE A 1 86 ? 1.991 0.756 -10.441 1.00 97.19 86 ILE A C 1
ATOM 667 O O . ILE A 1 86 ? 1.460 1.550 -11.219 1.00 97.19 86 ILE A O 1
ATOM 671 N N . CYS A 1 87 ? 3.071 1.067 -9.733 1.00 96.94 87 CYS A N 1
ATOM 672 C CA . CYS A 1 87 ? 3.797 2.327 -9.890 1.00 96.94 87 CYS A CA 1
ATOM 673 C C . CYS A 1 87 ? 5.233 2.217 -9.381 1.00 96.94 87 CYS A C 1
ATOM 675 O O . CYS A 1 87 ? 5.600 1.230 -8.748 1.00 96.94 87 CYS A O 1
ATOM 677 N N . SER A 1 88 ? 6.056 3.222 -9.679 1.00 96.81 88 SER A N 1
ATOM 678 C CA . SER A 1 88 ? 7.439 3.252 -9.203 1.00 96.81 88 SER A CA 1
ATOM 679 C C . SER A 1 88 ? 7.513 3.397 -7.684 1.00 96.81 88 SER A C 1
ATOM 681 O O . SER A 1 88 ? 6.641 4.015 -7.065 1.00 96.81 88 SER A O 1
ATOM 683 N N . TYR A 1 89 ? 8.601 2.894 -7.094 1.00 95.38 89 TYR A N 1
ATOM 684 C CA . TYR A 1 89 ? 8.945 3.126 -5.688 1.00 95.38 89 TYR A CA 1
ATOM 685 C C . TYR A 1 89 ? 8.849 4.611 -5.307 1.00 95.38 89 TYR A C 1
ATOM 687 O O . TYR A 1 89 ? 8.245 4.955 -4.295 1.00 95.38 89 TYR A O 1
ATOM 695 N N . GLU A 1 90 ? 9.373 5.495 -6.161 1.00 95.31 90 GLU A N 1
ATOM 696 C CA . GLU A 1 90 ? 9.329 6.951 -5.973 1.00 95.31 90 GLU A CA 1
ATOM 697 C C . GLU A 1 90 ? 7.895 7.496 -5.939 1.00 95.31 90 GLU A C 1
ATOM 699 O O . GLU A 1 90 ? 7.563 8.307 -5.080 1.00 95.31 90 GLU A O 1
ATOM 704 N N . THR A 1 91 ? 7.011 7.013 -6.818 1.00 96.12 91 THR A N 1
ATOM 705 C CA . THR A 1 91 ? 5.606 7.450 -6.827 1.00 96.12 91 THR A CA 1
ATOM 706 C C . THR A 1 91 ? 4.894 7.046 -5.535 1.00 96.12 91 THR A C 1
ATOM 708 O O . THR A 1 91 ? 4.160 7.851 -4.964 1.00 96.12 91 THR A O 1
ATOM 711 N N . LEU A 1 92 ? 5.125 5.821 -5.046 1.00 93.94 92 LEU A N 1
ATOM 712 C CA . LEU A 1 92 ? 4.573 5.364 -3.765 1.00 93.94 92 LEU A CA 1
ATOM 713 C C . LEU A 1 92 ? 5.135 6.159 -2.587 1.00 93.94 92 LEU A C 1
ATOM 715 O O . LEU A 1 92 ? 4.393 6.507 -1.670 1.00 93.94 92 LEU A O 1
ATOM 719 N N . LEU A 1 93 ? 6.429 6.467 -2.625 1.00 93.62 93 LEU A N 1
ATOM 720 C CA . LEU A 1 93 ? 7.090 7.260 -1.601 1.00 93.62 93 LEU A CA 1
ATOM 721 C C . LEU A 1 93 ? 6.502 8.673 -1.517 1.00 93.62 93 LEU A C 1
ATOM 723 O O . LEU A 1 93 ? 6.161 9.132 -0.429 1.00 93.62 93 LEU A O 1
ATOM 727 N N . ASP A 1 94 ? 6.335 9.340 -2.659 1.00 95.12 94 ASP A N 1
ATOM 728 C CA . ASP A 1 94 ? 5.742 10.675 -2.733 1.00 95.12 94 ASP A CA 1
ATOM 729 C C . ASP A 1 94 ? 4.289 10.701 -2.240 1.00 95.12 94 ASP A C 1
ATOM 731 O O . ASP A 1 94 ? 3.866 11.682 -1.627 1.00 95.12 94 ASP A O 1
ATOM 735 N N . LEU A 1 95 ? 3.526 9.633 -2.495 1.00 93.94 95 LEU A N 1
ATOM 736 C CA . LEU A 1 95 ? 2.161 9.475 -1.993 1.00 93.94 95 LEU A CA 1
ATOM 737 C C . LEU A 1 95 ? 2.124 9.339 -0.467 1.00 93.94 95 LEU A C 1
ATOM 739 O O . LEU A 1 95 ? 1.353 10.037 0.187 1.00 93.94 95 LEU A O 1
ATOM 743 N N . VAL A 1 96 ? 2.960 8.467 0.104 1.00 92.88 96 VAL A N 1
ATOM 744 C CA . VAL A 1 96 ? 3.017 8.252 1.561 1.00 92.88 96 VAL A CA 1
ATOM 745 C C . VAL A 1 96 ? 3.524 9.495 2.283 1.00 92.88 96 VAL A C 1
ATOM 747 O O . VAL A 1 96 ? 2.978 9.867 3.311 1.00 92.88 96 VAL A O 1
ATOM 750 N N . GLN A 1 97 ?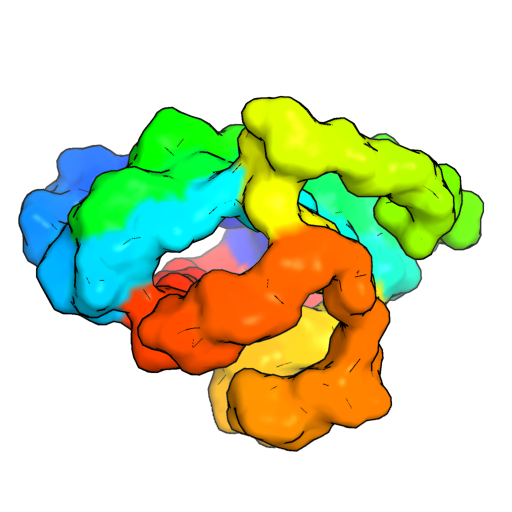 4.518 10.185 1.725 1.00 92.62 97 GLN A N 1
ATOM 751 C CA . GLN A 1 97 ? 5.056 11.424 2.295 1.00 92.62 97 GLN A CA 1
ATOM 752 C C . GLN A 1 97 ? 4.178 12.657 2.029 1.00 92.62 97 GLN A C 1
ATOM 754 O O . GLN A 1 97 ? 4.601 13.774 2.327 1.00 92.62 97 GLN A O 1
ATOM 759 N N . GLU A 1 98 ? 2.997 12.480 1.428 1.00 92.69 98 GLU A N 1
ATOM 760 C CA . GLU A 1 98 ? 2.058 13.554 1.077 1.00 92.69 98 GLU A CA 1
ATOM 761 C C . GLU A 1 98 ? 2.667 14.645 0.168 1.00 92.69 98 GLU A C 1
ATOM 763 O O . GLU A 1 98 ? 2.160 15.763 0.069 1.00 92.69 98 GLU A O 1
AT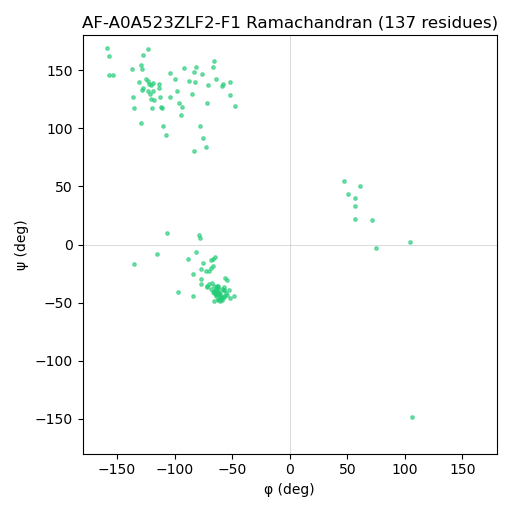OM 768 N N . LYS A 1 99 ? 3.746 14.318 -0.554 1.00 94.75 99 LYS A N 1
ATOM 769 C CA . LYS A 1 99 ? 4.359 15.173 -1.586 1.00 94.75 99 LYS A CA 1
ATOM 770 C C . LYS A 1 99 ? 3.569 15.148 -2.892 1.00 94.75 99 LYS A C 1
ATOM 772 O O . LYS A 1 99 ? 3.690 16.059 -3.711 1.00 94.75 99 LYS A O 1
ATOM 777 N N . MET A 1 100 ? 2.760 14.109 -3.088 1.00 94.31 100 MET A N 1
ATOM 778 C CA . MET A 1 100 ? 1.866 13.934 -4.224 1.00 94.31 100 MET A CA 1
ATOM 779 C C . MET A 1 100 ? 0.470 13.552 -3.739 1.00 94.31 100 MET A C 1
ATOM 781 O O . MET A 1 100 ? 0.315 12.745 -2.828 1.00 94.31 100 MET A O 1
ATOM 785 N N . SER A 1 101 ? -0.566 14.105 -4.372 1.00 91.56 101 SER A N 1
ATOM 786 C CA . SER A 1 101 ? -1.942 13.687 -4.106 1.00 91.56 101 SER A CA 1
ATOM 787 C C . SER A 1 101 ? -2.297 12.413 -4.876 1.00 91.56 101 SER A C 1
ATOM 789 O O . SER A 1 101 ? -1.806 12.185 -5.983 1.00 91.56 101 SER A O 1
ATOM 791 N N . MET A 1 102 ? -3.240 11.628 -4.345 1.00 87.56 102 MET A N 1
ATOM 792 C CA . MET A 1 102 ? -3.793 10.457 -5.042 1.00 87.56 102 MET A CA 1
ATOM 793 C C . MET A 1 102 ? -4.302 10.794 -6.449 1.00 87.56 102 MET A C 1
ATOM 795 O O . MET A 1 102 ? -4.069 10.041 -7.388 1.00 87.56 102 MET A O 1
ATOM 799 N N . VAL A 1 103 ? -4.941 11.957 -6.618 1.00 87.75 103 VAL A N 1
ATOM 800 C CA . VAL A 1 103 ? -5.448 12.413 -7.923 1.00 87.75 103 VAL A CA 1
ATOM 801 C C . VAL A 1 103 ? -4.306 12.653 -8.913 1.00 87.75 103 VAL A C 1
ATOM 803 O O . VAL A 1 103 ? -4.411 12.251 -10.069 1.00 87.75 103 VAL A O 1
ATOM 806 N N . ALA A 1 104 ? -3.203 13.269 -8.475 1.00 91.31 104 ALA A N 1
ATOM 807 C CA . ALA A 1 104 ? -2.031 13.476 -9.324 1.00 91.31 104 ALA A CA 1
ATOM 808 C C . ALA A 1 104 ? -1.338 12.149 -9.682 1.00 91.31 104 ALA A C 1
ATOM 810 O O . ALA A 1 104 ? -0.831 11.999 -10.795 1.00 91.31 104 ALA A O 1
ATOM 811 N N . ALA A 1 105 ? -1.357 11.173 -8.770 1.00 91.75 105 ALA A N 1
ATOM 812 C CA . ALA A 1 105 ? -0.777 9.857 -9.003 1.00 91.75 105 ALA A CA 1
ATOM 813 C C . ALA A 1 105 ? -1.550 9.015 -10.025 1.00 91.75 105 ALA A C 1
ATOM 815 O O . ALA A 1 105 ? -0.935 8.161 -10.656 1.00 91.75 105 ALA A O 1
ATOM 816 N N . LEU A 1 106 ? -2.843 9.274 -10.272 1.00 89.56 106 LEU A N 1
ATOM 817 C CA . LEU A 1 106 ? -3.629 8.533 -11.276 1.00 89.56 106 LEU A CA 1
ATOM 818 C C . LEU A 1 106 ? -2.988 8.543 -12.675 1.00 89.56 106 LEU A C 1
ATOM 820 O O . LEU A 1 106 ? -3.122 7.572 -13.411 1.00 89.56 106 LEU A O 1
ATOM 824 N N . GLY A 1 107 ? -2.257 9.606 -13.032 1.00 90.69 107 GLY A N 1
ATOM 825 C CA . GLY A 1 107 ? -1.513 9.690 -14.296 1.00 90.69 107 GLY A CA 1
ATOM 826 C C . GLY A 1 107 ? -0.150 8.981 -14.298 1.00 90.69 107 GLY A C 1
ATOM 827 O O . GLY A 1 107 ? 0.501 8.928 -15.337 1.00 90.69 107 GLY A O 1
ATOM 828 N N . LYS A 1 108 ? 0.300 8.472 -13.146 1.00 94.38 108 LYS A N 1
ATOM 829 C CA . LYS A 1 108 ? 1.596 7.802 -12.935 1.00 94.38 108 LYS A CA 1
ATOM 830 C C . LYS A 1 108 ? 1.462 6.326 -12.550 1.00 94.38 108 LYS A C 1
ATOM 832 O O . LYS A 1 108 ? 2.467 5.623 -12.476 1.00 94.38 108 LYS A O 1
ATOM 837 N N . VAL A 1 109 ? 0.242 5.863 -12.289 1.00 94.56 109 VAL A N 1
ATOM 838 C CA . VAL A 1 109 ? -0.054 4.478 -11.917 1.00 94.56 109 VAL A CA 1
ATOM 839 C C . VAL A 1 109 ? -0.661 3.733 -13.100 1.00 94.56 109 VAL A C 1
ATOM 841 O O . VAL A 1 109 ? -1.410 4.290 -13.899 1.00 94.56 109 VAL A O 1
ATOM 844 N N . THR A 1 110 ? -0.374 2.441 -13.188 1.00 95.38 110 THR A N 1
ATOM 845 C CA . THR A 1 110 ? -1.153 1.511 -14.008 1.00 95.38 110 THR A CA 1
ATOM 846 C C .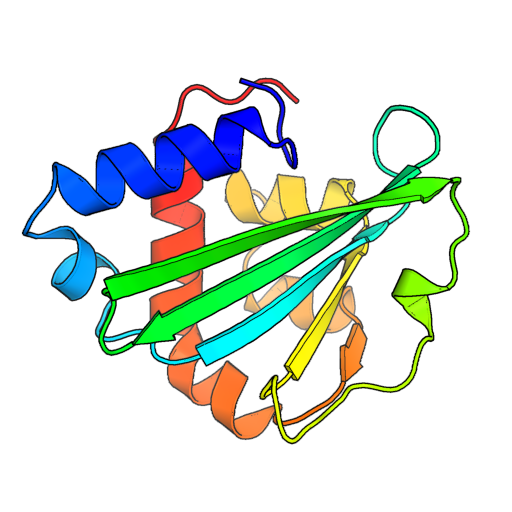 THR A 1 110 ? -2.148 0.796 -13.107 1.00 95.38 110 THR A C 1
ATOM 848 O O . THR A 1 110 ? -1.774 0.310 -12.041 1.00 95.38 110 THR A O 1
ATOM 851 N N . ILE A 1 111 ? -3.410 0.731 -13.529 1.00 94.62 111 ILE A N 1
ATOM 852 C CA . ILE A 1 111 ? -4.485 0.072 -12.783 1.00 94.62 111 ILE A CA 1
ATOM 853 C C . ILE A 1 111 ? -5.074 -1.035 -13.654 1.00 94.62 111 ILE A C 1
ATOM 855 O O . ILE A 1 111 ? -5.517 -0.781 -14.772 1.00 94.62 111 ILE A O 1
ATOM 859 N N . ASP A 1 112 ? -5.095 -2.252 -13.122 1.00 94.88 112 ASP A N 1
ATOM 860 C CA . ASP A 1 112 ? -5.794 -3.409 -13.681 1.00 94.88 112 ASP A CA 1
ATOM 861 C C . ASP A 1 112 ? -6.933 -3.802 -12.728 1.00 94.88 112 ASP A C 1
ATOM 863 O O . ASP A 1 112 ? -6.731 -3.845 -11.516 1.00 94.88 112 ASP A O 1
ATOM 867 N N . GLY A 1 113 ? -8.129 -4.079 -13.250 1.00 94.00 113 GLY A N 1
ATOM 868 C CA . GLY A 1 113 ? -9.309 -4.440 -12.454 1.00 94.00 113 GLY A CA 1
ATOM 869 C C . GLY A 1 113 ? -10.374 -3.343 -12.336 1.00 94.00 113 GLY A C 1
ATOM 870 O O . GLY A 1 113 ? -10.627 -2.595 -13.281 1.00 94.00 113 GLY A O 1
ATOM 871 N N . ASP A 1 114 ? -11.071 -3.318 -11.200 1.00 93.06 114 ASP A N 1
ATOM 872 C CA . ASP A 1 114 ? -12.243 -2.470 -10.946 1.00 93.06 114 ASP A CA 1
ATOM 873 C C . ASP A 1 114 ? -11.868 -1.040 -10.505 1.00 93.06 114 ASP A C 1
ATOM 875 O O . ASP A 1 114 ? -11.892 -0.679 -9.324 1.00 93.06 114 ASP A O 1
ATOM 879 N N . LEU A 1 115 ? -11.533 -0.201 -11.489 1.00 90.75 115 LEU A N 1
ATOM 880 C CA . LEU A 1 115 ? -11.256 1.219 -11.267 1.00 90.75 115 LEU A CA 1
ATOM 881 C C . LEU A 1 115 ? -12.429 1.972 -10.600 1.00 90.75 115 LEU A C 1
ATOM 883 O O . LEU A 1 115 ? -12.162 2.715 -9.655 1.00 90.75 115 LEU A O 1
ATOM 887 N N . PRO A 1 116 ? -13.706 1.813 -11.016 1.00 91.75 116 PRO A N 1
ATOM 888 C CA . PRO A 1 116 ? -14.827 2.437 -10.314 1.00 91.75 116 PRO A CA 1
ATOM 889 C C . PRO A 1 116 ? -14.838 2.141 -8.812 1.00 91.75 116 PRO A C 1
ATOM 891 O O . PRO A 1 116 ? -14.961 3.073 -8.015 1.00 91.75 116 PRO A O 1
ATOM 894 N N . LYS A 1 117 ? -14.629 0.880 -8.410 1.00 91.25 117 LYS A N 1
ATOM 895 C CA . LYS A 1 117 ? -14.550 0.504 -6.994 1.00 91.25 117 LYS A CA 1
ATOM 896 C C . LYS A 1 117 ? -13.402 1.215 -6.280 1.00 91.25 117 LYS A C 1
ATOM 898 O O . LYS A 1 117 ? -13.627 1.783 -5.211 1.00 91.25 117 LYS A O 1
ATOM 903 N N . LEU A 1 118 ? -12.204 1.251 -6.870 1.00 90.00 118 LEU A N 1
ATOM 904 C CA . LEU A 1 118 ? -11.070 1.985 -6.292 1.00 90.00 118 LEU A CA 1
ATOM 905 C C . LEU A 1 118 ? -11.398 3.468 -6.084 1.00 90.00 118 LEU A C 1
ATOM 907 O O . LEU A 1 118 ? -11.137 4.011 -5.013 1.00 90.00 118 LEU A O 1
ATOM 911 N N . MET A 1 119 ? -12.025 4.106 -7.075 1.00 90.12 119 MET A N 1
ATOM 912 C CA . MET A 1 119 ? -12.374 5.526 -7.010 1.00 90.12 119 MET A CA 1
ATOM 913 C C . MET A 1 119 ? -13.420 5.831 -5.933 1.00 90.12 119 MET A C 1
ATOM 915 O O . MET A 1 119 ? -13.313 6.857 -5.266 1.00 90.12 119 MET A O 1
ATOM 919 N N . THR A 1 120 ? -14.385 4.933 -5.699 1.00 92.12 120 THR A N 1
ATOM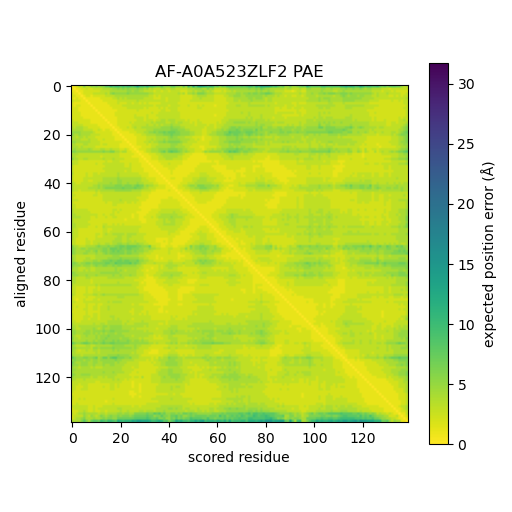 920 C CA . THR A 1 120 ? -15.346 5.087 -4.587 1.00 92.12 120 THR A CA 1
ATOM 921 C C . THR A 1 120 ? -14.703 4.968 -3.203 1.00 92.12 120 THR A C 1
ATOM 923 O O . THR A 1 120 ? -15.280 5.430 -2.226 1.00 92.12 120 THR A O 1
ATOM 926 N N . GLN A 1 121 ? -13.506 4.380 -3.120 1.00 92.31 121 GLN A N 1
ATOM 927 C CA . GLN A 1 121 ? -12.771 4.112 -1.881 1.00 92.31 121 GLN A CA 1
ATOM 928 C C . GLN A 1 121 ? -11.562 5.054 -1.688 1.00 92.31 121 GLN A C 1
ATOM 930 O O . GLN A 1 121 ? -10.742 4.836 -0.796 1.00 92.31 121 GLN A O 1
ATOM 935 N N . VAL A 1 122 ? -11.429 6.107 -2.509 1.00 90.38 122 VAL A N 1
ATOM 936 C CA . VAL A 1 122 ? -10.268 7.022 -2.506 1.00 90.38 122 VAL A CA 1
ATOM 937 C C . VAL A 1 122 ? -9.990 7.641 -1.138 1.00 90.38 122 VAL A C 1
ATOM 939 O O . VAL A 1 122 ? -8.831 7.702 -0.738 1.00 90.38 122 VAL A O 1
ATOM 942 N N . GLU A 1 123 ? -11.016 8.067 -0.399 1.00 91.56 123 GLU A N 1
ATOM 943 C CA . GLU A 1 123 ? -10.819 8.639 0.941 1.00 91.56 123 GLU A CA 1
ATOM 944 C C . GLU A 1 123 ? -10.239 7.613 1.924 1.00 91.56 123 GLU A C 1
ATOM 946 O O . GLU A 1 123 ? -9.365 7.951 2.721 1.00 91.56 123 GLU A O 1
ATOM 951 N N . GLY A 1 124 ? -10.660 6.349 1.820 1.00 93.31 124 GLY A N 1
ATOM 952 C CA . GLY A 1 124 ? -10.090 5.247 2.593 1.00 93.31 124 GLY A CA 1
ATOM 953 C C . GLY A 1 124 ? -8.624 4.991 2.240 1.00 93.31 124 GLY A C 1
ATOM 954 O O . GLY A 1 124 ? -7.804 4.788 3.132 1.00 93.31 124 GLY A O 1
ATOM 955 N N . PHE A 1 125 ? -8.255 5.068 0.956 1.00 92.56 125 PHE A N 1
ATOM 956 C CA . PHE A 1 125 ? -6.851 4.966 0.536 1.00 92.56 125 PHE A CA 1
ATOM 957 C C . PHE A 1 125 ? -5.995 6.128 1.036 1.00 92.56 125 PHE A C 1
ATOM 959 O O . PHE A 1 125 ? -4.878 5.899 1.489 1.00 92.56 125 PHE A O 1
ATOM 966 N N . ILE A 1 126 ? -6.511 7.359 0.991 1.00 92.31 126 ILE A N 1
ATOM 967 C CA . ILE A 1 126 ? -5.823 8.523 1.563 1.00 92.31 126 ILE A CA 1
ATOM 968 C C . ILE A 1 126 ? -5.574 8.289 3.057 1.00 92.31 126 ILE A C 1
ATOM 970 O O . ILE A 1 126 ? -4.448 8.463 3.517 1.00 92.31 126 ILE A O 1
ATOM 974 N N . ALA A 1 127 ? -6.584 7.819 3.792 1.00 93.88 127 ALA A N 1
ATOM 975 C CA . ALA A 1 127 ? -6.437 7.491 5.206 1.00 93.88 127 ALA A CA 1
ATOM 976 C C . ALA A 1 127 ? -5.416 6.365 5.454 1.00 93.88 127 ALA A C 1
ATOM 978 O O . ALA A 1 127 ? -4.649 6.438 6.413 1.00 93.88 127 ALA A O 1
ATOM 979 N N . LEU A 1 128 ? -5.356 5.349 4.584 1.00 93.12 128 LEU A N 1
ATOM 980 C CA . LEU A 1 128 ? -4.356 4.281 4.666 1.00 93.12 128 LEU A CA 1
ATOM 981 C C . LEU A 1 128 ? -2.930 4.815 4.467 1.00 93.12 128 LEU A C 1
ATOM 983 O O . LEU A 1 128 ? -2.036 4.459 5.231 1.00 93.12 128 LEU A O 1
ATOM 987 N N . LEU A 1 129 ? -2.715 5.690 3.480 1.00 92.69 129 LEU A N 1
ATOM 988 C CA . LEU A 1 129 ? -1.414 6.323 3.241 1.00 92.69 129 LEU A CA 1
ATOM 989 C C . LEU A 1 129 ? -0.995 7.216 4.415 1.00 92.69 129 LEU A C 1
ATOM 991 O O . LEU A 1 129 ? 0.150 7.149 4.856 1.00 92.69 129 LEU A O 1
ATOM 995 N N . GLN A 1 130 ? -1.932 7.991 4.966 1.00 91.75 130 GLN A N 1
ATOM 996 C CA . GLN A 1 130 ? -1.701 8.803 6.163 1.00 91.75 130 GLN A CA 1
ATOM 997 C C . GLN A 1 130 ? -1.323 7.934 7.361 1.00 91.75 130 GLN A C 1
ATOM 999 O O . GLN A 1 130 ? -0.365 8.243 8.063 1.00 91.75 130 GLN A O 1
ATOM 1004 N N . PHE A 1 131 ? -2.020 6.814 7.568 1.00 91.88 131 PHE A N 1
ATOM 1005 C CA . PHE A 1 131 ? -1.668 5.842 8.599 1.00 91.88 131 PHE A CA 1
ATOM 1006 C C . PHE A 1 131 ? -0.244 5.304 8.404 1.00 91.88 131 PHE A C 1
ATOM 1008 O O . PHE A 1 131 ? 0.546 5.335 9.347 1.00 91.88 131 PHE A O 1
ATOM 1015 N N . MET A 1 132 ? 0.128 4.899 7.185 1.00 91.31 132 MET A N 1
ATOM 1016 C CA . MET A 1 132 ? 1.497 4.462 6.881 1.00 91.31 132 MET A CA 1
ATOM 1017 C C . MET A 1 132 ? 2.540 5.543 7.201 1.00 91.31 132 MET A C 1
ATOM 1019 O O . MET A 1 132 ? 3.599 5.220 7.732 1.00 91.31 132 MET A O 1
ATOM 1023 N N . ASN A 1 133 ? 2.235 6.815 6.932 1.00 89.75 133 ASN A N 1
ATOM 1024 C CA . ASN A 1 133 ? 3.120 7.949 7.208 1.00 89.75 133 ASN A CA 1
ATOM 1025 C C . ASN A 1 133 ? 3.312 8.225 8.714 1.00 89.75 133 ASN A C 1
ATOM 1027 O O . ASN A 1 133 ? 4.288 8.855 9.110 1.00 89.75 133 ASN A O 1
ATOM 1031 N N . THR A 1 134 ? 2.410 7.741 9.579 1.00 89.88 134 THR A N 1
ATOM 1032 C CA . THR A 1 134 ? 2.591 7.845 11.041 1.00 89.88 134 THR A CA 1
ATOM 1033 C C . THR A 1 134 ? 3.627 6.864 11.595 1.00 89.88 134 THR A C 1
ATOM 1035 O O . THR A 1 134 ? 4.089 7.027 12.727 1.00 89.88 134 THR A O 1
ATOM 1038 N N . LEU A 1 135 ? 4.000 5.844 10.817 1.00 89.88 135 LEU A N 1
ATOM 1039 C CA . LEU A 1 135 ? 4.951 4.818 11.229 1.00 89.88 135 LEU A CA 1
ATOM 1040 C C . LEU A 1 135 ? 6.401 5.298 11.021 1.00 89.88 135 LEU A C 1
ATOM 1042 O O . LEU A 1 135 ? 6.677 6.047 10.083 1.00 89.88 135 LEU A O 1
ATOM 1046 N N . PRO A 1 136 ? 7.367 4.860 11.853 1.00 86.75 136 PRO A N 1
ATOM 1047 C CA . PRO A 1 136 ? 8.772 5.248 11.717 1.00 86.75 136 PRO A CA 1
ATOM 1048 C C . PRO A 1 136 ? 9.430 4.562 10.503 1.00 86.75 136 PRO A C 1
ATOM 1050 O O . PRO A 1 136 ? 10.075 3.508 10.610 1.00 86.75 136 PRO A O 1
ATOM 1053 N N . LEU A 1 137 ? 9.235 5.168 9.331 1.00 86.00 137 LEU A N 1
ATOM 1054 C CA . LEU A 1 137 ? 9.723 4.704 8.035 1.00 86.00 137 LEU A CA 1
ATOM 1055 C C . LEU A 1 137 ? 11.136 5.214 7.716 1.00 86.00 137 LEU A C 1
ATOM 1057 O O . LEU A 1 137 ? 11.482 6.369 7.955 1.00 86.00 137 LEU A O 1
ATOM 1061 N N . GLU A 1 138 ? 11.930 4.329 7.124 1.00 84.50 138 GLU A N 1
ATOM 1062 C CA . GLU A 1 138 ? 13.220 4.592 6.491 1.00 84.50 138 GLU A CA 1
ATOM 1063 C C . GLU A 1 138 ? 13.074 4.333 4.988 1.00 84.50 138 GLU A C 1
ATOM 1065 O O . GLU A 1 138 ? 12.426 3.358 4.590 1.00 84.50 138 GLU A O 1
ATOM 1070 N N . TYR A 1 139 ? 13.657 5.205 4.166 1.00 81.25 139 TYR A N 1
ATOM 1071 C CA . TYR A 1 139 ? 13.399 5.289 2.724 1.00 81.25 139 TYR A CA 1
ATOM 1072 C C . TYR A 1 139 ? 14.606 4.907 1.875 1.00 81.25 139 TYR A C 1
ATOM 1074 O O . TYR A 1 139 ? 15.743 5.219 2.293 1.00 81.25 139 TYR A O 1
#

Sequence (139 aa):
MKFLSKELIDEMLKQAEADPELPSKLKGLTIRLLMVGTDCPGNEDRQYSIILADGNLISMEMETQPAPSDLRTAPLDKTKYDSRVICSYETLLDLVQEKMSMVAALGKVTIDGDLPKLMTQVEGFIALLQFMNTLPLEY

Nearest PDB structures (foldseek):
  3vf6-assembly1_A  TM=3.141E-01  e=2.111E-01  Homo sapiens
  1qha-assembly1_A  TM=3.329E-01  e=4.479E-01  Homo sapiens
  9ixm-assembly1_B  TM=3.240E-01  e=1.300E+00  Lacticaseibacillus
  7pic-assembly1_n  TM=2.799E-01  e=7.873E-01  Mycoplasmoides pneumoniae M129

Foldseek 3Di:
DAPLDPVLQVVVLVVLVVDPCQLVLLVQQAFFEWEWAACDPPQKIKIWGFGDGSRRGPDIDMDIDHPPDCSVPPDDPVVRGQKYKYAHPVLLVCLLVVVDQPVRCVVGIDMDHDPVSCVVSRSSVSSVSPVSNVDPYDD